Protein AF-A0A146L8X1-F1 (afdb_monomer)

Secondary structure (DSSP, 8-state):
--SSGGGSTTT-GGGTTS-EEEEE-----SB-------------------------TTTTEEEEESS-TTB---EETTTEEHHHHHHHHHHHHHTTTS-HHHHHHHHHHHHHHT-----SS-GGGSS-----EEEE---S----PPPS--

Solvent-accessible surface area (backbone atoms only — not comparable to full-atom values): 9195 Å² total; per-residue (Å²): 136,72,90,63,58,66,60,21,32,83,67,24,60,94,44,45,99,41,82,46,79,44,82,44,85,50,61,49,42,86,42,82,40,78,76,83,92,84,86,89,87,90,88,83,92,91,91,88,88,91,72,97,74,87,73,62,49,72,48,25,30,35,42,34,30,43,22,38,83,40,22,48,56,64,62,47,92,86,80,41,38,51,52,60,50,35,42,56,50,50,44,75,75,32,31,67,81,41,42,48,70,61,44,49,54,50,26,32,51,44,30,46,68,79,43,66,35,84,43,94,87,42,72,88,55,29,66,28,41,41,43,48,33,78,49,74,41,58,88,65,89,45,68,60,54,83,78,85,90,124

Radius of gyration: 18.07 Å; Cα contacts (8 Å, |Δi|>4): 222; chains: 1; bounding box: 46×33×50 Å

Foldseek 3Di:
DPDCVCVFCVNNVVCPPHADEEEAEDFQADDFALDDDDDDDDDDDDDDDDDPDDDGSPARYKYKYQADHHGGWDADPPQGTLLVNLLVVLCVVPQAPDFVVVSLVSSQVCQFPVDAFPDPPDPSRGGTGGGMDIDHRYPDTDHNHDDPDD

Mean predicted aligned error: 9.24 Å

Nearest PDB structures (foldseek):
  1m72-assembly2_C  TM=9.504E-01  e=1.971E-17  Spodoptera frugiperda
  1m72-assembly1_B  TM=9.523E-01  e=1.176E-16  Spodoptera frugiperda
  5jft-assembly1_B  TM=9.424E-01  e=1.868E-16  Danio rerio
  3r5k-assembly1_A  TM=9.569E-01  e=1.043E-15  Homo sapiens
  1i4o-assembly1_A  TM=9.598E-01  e=1.451E-15  Homo sapiens

Structure (mmCIF, N/CA/C/O backbone):
data_AF-A0A146L8X1-F1
#
_entry.id   AF-A0A146L8X1-F1
#
loop_
_atom_site.group_PDB
_atom_site.id
_atom_site.type_symbol
_atom_site.label_atom_id
_atom_site.label_alt_id
_atom_site.label_comp_id
_atom_site.label_asym_id
_atom_site.label_entity_id
_atom_site.label_seq_id
_atom_site.pdbx_PDB_ins_code
_atom_site.Cartn_x
_atom_site.Cartn_y
_atom_site.Cartn_z
_atom_site.occupancy
_atom_site.B_iso_or_equiv
_atom_site.auth_seq_id
_atom_site.auth_comp_id
_atom_site.auth_asym_id
_atom_site.auth_atom_id
_atom_site.pdbx_PDB_model_num
ATOM 1 N N . GLU A 1 1 ? -6.928 -20.129 3.061 1.00 50.59 1 GLU A N 1
ATOM 2 C CA . GLU A 1 1 ? -6.117 -18.932 3.379 1.00 50.59 1 GLU A CA 1
ATOM 3 C C . GLU A 1 1 ? -5.791 -18.921 4.873 1.00 50.59 1 GLU A C 1
ATOM 5 O O . GLU A 1 1 ? -6.714 -19.093 5.654 1.00 50.59 1 GLU A O 1
ATOM 10 N N . TYR A 1 2 ? -4.527 -18.761 5.295 1.00 70.81 2 TYR A N 1
ATOM 11 C CA . TYR A 1 2 ? -4.145 -18.998 6.707 1.00 70.81 2 TYR A CA 1
ATOM 12 C C . TYR A 1 2 ? -3.6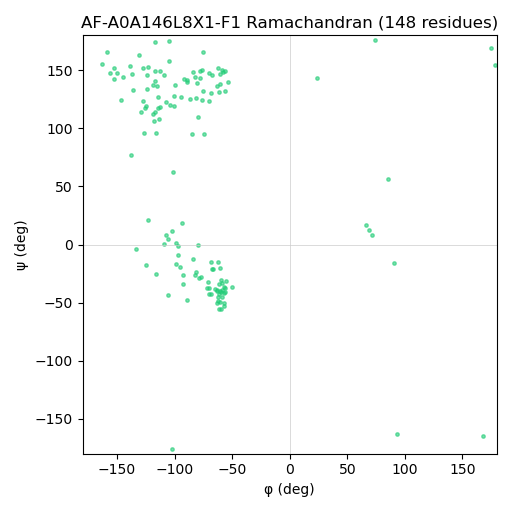38 -17.777 7.492 1.00 70.81 2 TYR A C 1
ATOM 14 O O . TYR A 1 2 ? -3.750 -17.766 8.713 1.00 70.81 2 TYR A O 1
ATOM 22 N N . LEU A 1 3 ? -3.087 -16.749 6.835 1.00 85.44 3 LEU A N 1
ATOM 23 C CA . LEU A 1 3 ? -2.284 -15.725 7.525 1.00 85.44 3 LEU A CA 1
ATOM 24 C C . LEU A 1 3 ? -3.095 -14.796 8.447 1.00 85.44 3 LEU A C 1
ATOM 26 O O . LEU A 1 3 ? -2.656 -14.483 9.549 1.00 85.44 3 LEU A O 1
ATOM 30 N N . TRP A 1 4 ? -4.263 -14.339 7.995 1.00 84.44 4 TRP A N 1
ATOM 31 C CA . TRP A 1 4 ? -5.069 -13.327 8.691 1.00 84.44 4 TRP A CA 1
ATOM 32 C C . TRP A 1 4 ? -6.216 -13.905 9.530 1.00 84.44 4 TRP A C 1
ATOM 34 O O . TRP A 1 4 ? -6.736 -13.213 10.402 1.00 84.44 4 TRP A O 1
ATOM 44 N N . HIS A 1 5 ? -6.598 -15.166 9.305 1.00 84.12 5 HIS A N 1
ATOM 45 C CA . HIS A 1 5 ? -7.731 -15.807 9.984 1.00 84.12 5 HIS A CA 1
ATOM 46 C C . HIS A 1 5 ? -7.615 -15.814 11.527 1.00 84.12 5 HIS A C 1
ATOM 48 O O . HIS A 1 5 ? -8.590 -15.433 12.172 1.00 84.12 5 HIS A O 1
ATOM 54 N N . PRO A 1 6 ? -6.443 -16.085 12.150 1.00 89.31 6 PRO A N 1
ATOM 55 C CA . PRO A 1 6 ? -6.291 -16.012 13.611 1.00 89.31 6 PRO A CA 1
ATOM 56 C C . PRO A 1 6 ? -6.511 -14.615 14.216 1.00 89.31 6 PRO A C 1
ATOM 58 O O . PRO A 1 6 ? -6.666 -14.490 15.427 1.00 89.31 6 PRO A O 1
ATOM 61 N N . PHE A 1 7 ? -6.514 -13.559 13.396 1.00 87.69 7 PHE A N 1
ATOM 62 C CA . PHE A 1 7 ? -6.697 -12.168 13.822 1.00 87.69 7 PHE A CA 1
ATOM 63 C C . PHE A 1 7 ? -8.139 -11.664 13.633 1.00 87.69 7 PHE A C 1
ATOM 65 O O . PHE A 1 7 ? -8.419 -10.492 13.912 1.00 87.69 7 PHE A O 1
ATOM 72 N N . ALA A 1 8 ? -9.051 -12.518 13.150 1.00 80.56 8 ALA A N 1
ATOM 73 C CA . ALA A 1 8 ? -10.478 -12.218 13.051 1.00 80.56 8 ALA A CA 1
ATOM 74 C C . ALA A 1 8 ? -11.062 -11.895 14.438 1.00 80.56 8 ALA A C 1
ATOM 76 O O . ALA A 1 8 ? -10.562 -12.362 15.459 1.00 80.56 8 ALA A O 1
ATOM 77 N N . SER A 1 9 ? -12.090 -11.051 14.502 1.00 78.19 9 SER A N 1
ATOM 78 C CA . SER A 1 9 ? -12.555 -10.462 15.772 1.00 78.19 9 SER A CA 1
ATOM 79 C C . SER A 1 9 ? -13.158 -11.472 16.765 1.00 78.19 9 SER A C 1
ATOM 81 O O . SER A 1 9 ? -13.182 -11.206 17.964 1.00 78.19 9 SER A O 1
ATOM 83 N N . ASP A 1 10 ? -13.607 -12.626 16.278 1.00 77.25 10 ASP A N 1
ATOM 84 C CA . ASP A 1 10 ? -14.064 -13.791 17.048 1.00 77.25 10 ASP A CA 1
ATOM 85 C C . ASP A 1 10 ? -12.917 -14.699 17.532 1.00 77.25 10 ASP A C 1
ATOM 87 O O . ASP A 1 10 ? -13.048 -15.343 18.570 1.00 77.25 10 ASP A O 1
ATOM 91 N N . HIS A 1 11 ? -11.778 -14.703 16.834 1.00 72.12 11 HIS A N 1
ATOM 92 C CA . HIS A 1 11 ? -10.569 -15.455 17.200 1.00 72.12 11 HIS A CA 1
ATOM 93 C C . HIS A 1 11 ? -9.589 -14.625 18.053 1.00 72.12 11 HIS A C 1
ATOM 95 O O . HIS A 1 11 ? -8.832 -15.171 18.853 1.00 72.12 11 HIS A O 1
ATOM 101 N N . CYS A 1 12 ? -9.616 -13.296 17.918 1.00 77.88 12 CYS A N 1
ATOM 102 C CA . CYS A 1 12 ? -8.752 -12.355 18.625 1.00 77.88 12 CYS A CA 1
ATOM 103 C C . CYS A 1 12 ? -9.551 -11.127 19.097 1.00 77.88 12 CYS A C 1
ATOM 105 O O . CYS A 1 12 ? -9.484 -10.033 18.526 1.00 77.88 12 CYS A O 1
ATOM 107 N N . THR A 1 13 ? -10.319 -11.311 20.173 1.00 76.56 13 THR A N 1
ATOM 108 C CA . THR A 1 13 ? -11.237 -10.299 20.730 1.00 76.56 13 THR A CA 1
ATOM 109 C C . THR A 1 13 ? -10.537 -9.007 21.164 1.00 76.56 13 THR A C 1
ATOM 111 O O . THR A 1 13 ? -11.100 -7.923 21.032 1.00 76.56 13 THR A O 1
ATOM 114 N N . THR A 1 14 ? -9.275 -9.075 21.602 1.00 80.81 14 THR A N 1
ATOM 115 C CA . THR A 1 14 ? -8.463 -7.896 21.965 1.00 80.81 14 THR A CA 1
ATOM 116 C C . THR A 1 14 ? -8.097 -7.012 20.766 1.00 80.81 14 THR A C 1
ATOM 118 O O . THR A 1 14 ? -7.707 -5.853 20.959 1.00 80.81 14 THR A O 1
ATOM 121 N N . LEU A 1 15 ? -8.249 -7.522 19.538 1.00 78.75 15 LEU A N 1
ATOM 122 C CA . LEU A 1 15 ? -8.114 -6.790 18.278 1.00 78.75 15 LEU A CA 1
ATOM 123 C C . LEU A 1 15 ? -9.463 -6.496 17.600 1.00 78.75 15 LEU A C 1
ATOM 125 O O . LEU A 1 15 ? -9.462 -5.973 16.486 1.00 78.75 15 LEU A O 1
ATOM 129 N N . ALA A 1 16 ? -10.606 -6.822 18.208 1.00 77.75 16 ALA A N 1
ATOM 130 C CA . ALA A 1 16 ? -11.911 -6.469 17.650 1.00 77.75 16 ALA A CA 1
ATOM 131 C C . ALA A 1 16 ? -12.084 -4.938 17.580 1.00 77.75 16 ALA A C 1
ATOM 133 O O . ALA A 1 16 ? -11.718 -4.223 18.516 1.00 77.75 16 ALA A O 1
ATOM 134 N N . GLY A 1 17 ? -12.611 -4.422 16.464 1.00 79.38 17 GLY A N 1
ATOM 135 C CA . GLY A 1 17 ? -12.791 -2.981 16.254 1.00 79.38 17 GLY A CA 1
ATOM 136 C C . GLY A 1 17 ? -11.497 -2.188 16.018 1.00 79.38 17 GLY A C 1
ATOM 137 O O . GLY A 1 17 ? -11.551 -0.953 16.031 1.00 79.38 17 GLY A O 1
ATOM 138 N N . LYS A 1 18 ? -10.348 -2.867 15.852 1.00 87.31 18 LYS A N 1
ATOM 139 C CA . LYS A 1 18 ? -9.025 -2.280 15.582 1.00 87.31 18 LYS A CA 1
ATOM 140 C C . LYS A 1 18 ? -8.527 -2.707 14.190 1.00 87.31 18 LYS A C 1
ATOM 142 O O . LYS A 1 18 ? -8.608 -3.898 13.890 1.00 87.31 18 LYS A O 1
ATOM 147 N N . PRO A 1 19 ? -7.950 -1.794 13.384 1.00 92.00 19 PRO A N 1
ATOM 148 C CA . PRO A 1 19 ? -7.378 -2.124 12.078 1.00 92.00 19 PRO A CA 1
ATOM 149 C C . PRO A 1 19 ? -6.297 -3.213 12.134 1.00 92.00 19 PRO A C 1
ATOM 151 O O . PRO A 1 19 ? -5.363 -3.128 12.934 1.00 92.00 19 PRO A O 1
ATOM 154 N N . LYS A 1 20 ? -6.395 -4.210 11.249 1.00 93.44 20 LYS A N 1
ATOM 155 C CA . LYS A 1 20 ? -5.450 -5.326 11.091 1.00 93.44 20 LYS A CA 1
ATOM 156 C C . LYS A 1 20 ? -4.850 -5.245 9.686 1.00 93.44 20 LYS A C 1
ATOM 158 O O . LYS A 1 20 ? -5.534 -5.501 8.695 1.00 93.44 20 LYS A O 1
ATOM 163 N N . ILE A 1 21 ? -3.588 -4.835 9.588 1.00 94.38 21 ILE A N 1
ATOM 164 C CA . ILE A 1 21 ? -2.976 -4.431 8.315 1.00 94.38 21 ILE A CA 1
ATOM 165 C C . ILE A 1 21 ? -1.867 -5.407 7.933 1.00 94.38 21 ILE A C 1
ATOM 167 O O . ILE A 1 21 ? -0.949 -5.639 8.717 1.00 94.38 21 ILE A O 1
ATOM 171 N N . PHE A 1 22 ? -1.936 -5.948 6.718 1.00 92.56 22 PHE A N 1
ATOM 172 C CA . PHE A 1 22 ? -0.985 -6.926 6.194 1.00 92.56 22 PHE A CA 1
ATOM 173 C C . PHE A 1 22 ? -0.399 -6.431 4.869 1.00 92.56 22 PHE A C 1
ATOM 175 O O . PHE A 1 22 ? -1.123 -6.269 3.888 1.00 92.56 22 PHE A O 1
ATOM 182 N N . PHE A 1 23 ? 0.922 -6.244 4.818 1.00 92.62 23 PHE A N 1
ATOM 183 C CA . PHE A 1 23 ? 1.656 -5.980 3.577 1.00 92.62 23 PHE A CA 1
ATOM 184 C C . PHE A 1 23 ? 2.325 -7.271 3.111 1.00 92.62 23 PHE A C 1
ATOM 186 O O . PHE A 1 23 ? 3.153 -7.838 3.822 1.00 92.62 23 PHE A O 1
ATOM 193 N N . ILE A 1 24 ? 1.965 -7.746 1.921 1.00 86.38 24 ILE A N 1
ATOM 194 C CA . ILE A 1 24 ? 2.406 -9.037 1.390 1.00 86.38 24 ILE A CA 1
ATOM 195 C C . ILE A 1 24 ? 3.245 -8.789 0.137 1.00 86.38 24 ILE A C 1
ATOM 197 O O . ILE A 1 24 ? 2.730 -8.631 -0.972 1.00 86.38 24 ILE A O 1
ATOM 201 N N . GLN A 1 25 ? 4.563 -8.753 0.329 1.00 83.62 25 GLN A N 1
ATOM 202 C CA . GLN A 1 25 ? 5.550 -8.672 -0.744 1.00 83.62 25 GLN A CA 1
ATOM 203 C C . GLN A 1 25 ? 5.860 -10.081 -1.267 1.00 83.62 25 GLN A C 1
ATOM 205 O O . GLN A 1 25 ? 6.714 -10.779 -0.729 1.00 83.62 25 GLN A O 1
ATOM 210 N N . ALA A 1 26 ? 5.172 -10.490 -2.331 1.00 74.38 26 ALA A N 1
ATOM 211 C CA . ALA A 1 26 ? 5.391 -11.763 -3.014 1.00 74.38 26 ALA A CA 1
ATOM 212 C C . ALA A 1 26 ? 5.045 -11.632 -4.505 1.00 74.38 26 ALA A C 1
ATOM 214 O O . ALA A 1 26 ? 4.132 -10.888 -4.867 1.00 74.38 26 ALA A O 1
ATOM 215 N N . CYS A 1 27 ? 5.745 -12.369 -5.372 1.00 70.50 27 CYS A N 1
ATOM 216 C CA . CYS A 1 27 ? 5.261 -12.603 -6.733 1.00 70.50 27 CYS A CA 1
ATOM 217 C C . CYS A 1 27 ? 4.021 -13.498 -6.647 1.00 70.50 27 CYS A C 1
ATOM 219 O O . CYS A 1 27 ? 4.062 -14.532 -5.981 1.00 70.50 27 CYS A O 1
ATOM 221 N N . ARG A 1 28 ? 2.927 -13.114 -7.310 1.00 58.69 28 ARG A N 1
ATOM 222 C CA . ARG A 1 28 ? 1.676 -13.894 -7.312 1.00 58.69 28 ARG A CA 1
ATOM 223 C C . ARG A 1 28 ? 1.475 -14.702 -8.597 1.00 58.69 28 ARG A C 1
ATOM 225 O O . ARG A 1 28 ? 0.389 -15.223 -8.827 1.00 58.69 28 ARG A O 1
ATOM 232 N N . GLY A 1 29 ? 2.512 -14.804 -9.423 1.00 60.31 29 GLY A N 1
ATOM 233 C CA . GLY A 1 29 ? 2.595 -15.666 -10.597 1.00 60.31 29 GLY A CA 1
ATOM 234 C C . GLY A 1 29 ? 3.797 -15.308 -11.472 1.00 60.31 29 GLY A C 1
ATOM 235 O O . GLY A 1 29 ? 4.711 -14.609 -11.032 1.00 60.31 29 GLY A O 1
ATOM 236 N N . THR A 1 30 ? 3.796 -15.810 -12.706 1.00 61.59 30 THR A N 1
ATOM 237 C CA . THR A 1 30 ? 4.886 -15.666 -13.687 1.00 61.59 30 THR A CA 1
ATOM 238 C C . THR A 1 30 ? 4.547 -14.747 -14.863 1.00 61.59 30 THR A C 1
ATOM 240 O O . THR A 1 30 ? 5.379 -14.575 -15.751 1.00 61.59 30 THR A O 1
ATOM 243 N N . LYS A 1 31 ? 3.342 -14.161 -14.903 1.00 56.78 31 LYS A N 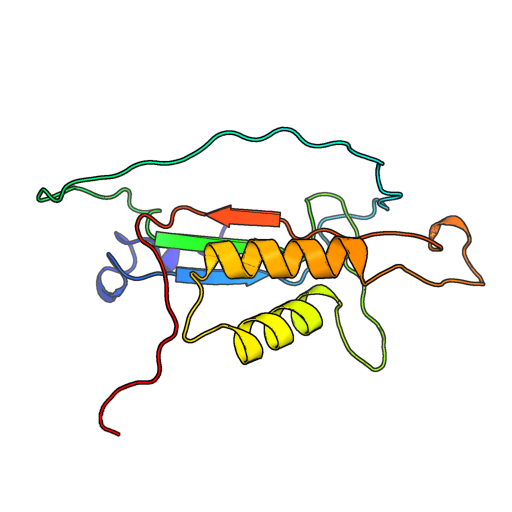1
ATOM 244 C CA . LYS A 1 31 ? 2.922 -13.266 -15.989 1.00 56.78 31 LYS A CA 1
ATOM 245 C C . LYS A 1 31 ? 3.578 -11.894 -15.844 1.00 56.78 31 LYS A C 1
ATOM 247 O O . LYS A 1 31 ? 3.856 -11.426 -14.737 1.00 56.78 31 LYS A O 1
ATOM 252 N N . LEU A 1 32 ? 3.792 -11.253 -16.985 1.00 63.66 32 LEU A N 1
ATOM 253 C CA . LEU A 1 32 ? 4.370 -9.921 -17.106 1.00 63.66 32 LEU A CA 1
ATOM 254 C C . LEU A 1 32 ? 3.263 -8.947 -17.548 1.00 63.66 32 LEU A C 1
ATOM 256 O O . LEU A 1 32 ? 2.326 -9.357 -18.236 1.00 63.66 32 LEU A O 1
ATOM 260 N N . ASP A 1 33 ? 3.324 -7.698 -17.084 1.00 57.41 33 ASP A N 1
ATOM 261 C CA . ASP A 1 33 ? 2.309 -6.669 -17.339 1.00 57.41 33 ASP A CA 1
ATOM 262 C C . ASP A 1 33 ? 2.903 -5.549 -18.204 1.00 57.41 33 ASP A C 1
ATOM 264 O O . ASP A 1 33 ? 3.708 -4.745 -17.729 1.00 57.41 33 ASP A O 1
ATOM 268 N N . GLY A 1 34 ? 2.487 -5.496 -19.472 1.00 54.94 34 GLY A N 1
ATOM 269 C CA . GLY A 1 34 ? 2.877 -4.448 -20.422 1.00 54.94 34 GLY A CA 1
ATOM 270 C C . GLY A 1 34 ? 2.105 -3.129 -20.265 1.00 54.94 34 GLY A C 1
ATOM 271 O O . GLY A 1 34 ? 2.353 -2.187 -21.014 1.00 54.94 34 GLY A O 1
ATOM 272 N N . GLY A 1 35 ? 1.165 -3.042 -19.318 1.00 37.47 35 GLY A N 1
ATOM 273 C CA . GLY A 1 35 ? 0.348 -1.857 -19.072 1.00 37.47 35 GLY A CA 1
ATOM 274 C C . GLY A 1 35 ? -0.750 -1.607 -20.115 1.00 37.47 35 GLY A C 1
ATOM 275 O O . GLY A 1 35 ? -0.912 -2.314 -21.109 1.00 37.47 35 GLY A O 1
ATOM 276 N N . THR A 1 36 ? -1.575 -0.583 -19.877 1.00 31.91 36 THR A N 1
ATOM 277 C CA . THR A 1 36 ? -2.650 -0.150 -20.791 1.00 31.91 36 THR A CA 1
ATOM 278 C C . THR A 1 36 ? -2.940 1.343 -20.606 1.00 31.91 36 THR A C 1
ATOM 280 O O . THR A 1 36 ? -2.907 1.867 -19.493 1.00 31.91 36 THR A O 1
ATOM 283 N N . ARG A 1 37 ? -3.231 2.050 -21.705 1.00 27.89 37 ARG A N 1
ATOM 284 C CA . ARG A 1 37 ? -3.491 3.501 -21.733 1.00 27.89 37 ARG A CA 1
ATOM 285 C C . ARG A 1 37 ? -4.971 3.803 -21.457 1.00 27.89 37 ARG A C 1
ATOM 287 O O . ARG A 1 37 ? -5.830 3.304 -22.175 1.00 27.89 37 ARG A O 1
ATOM 294 N N . LEU A 1 38 ? -5.267 4.647 -20.461 1.00 30.78 38 LEU A N 1
ATOM 295 C CA . LEU A 1 38 ? -6.635 4.948 -19.999 1.00 30.78 38 LEU A CA 1
ATOM 296 C C . LEU A 1 38 ? -6.950 6.455 -19.943 1.00 30.78 38 LEU A C 1
ATOM 298 O O . LEU A 1 38 ? -6.071 7.277 -19.685 1.00 30.78 38 LEU A O 1
ATOM 302 N N . VAL A 1 39 ? -8.233 6.792 -20.120 1.00 26.17 39 VAL A N 1
ATOM 303 C CA . VAL A 1 39 ? -8.834 8.137 -19.976 1.00 26.17 39 VAL A CA 1
ATOM 304 C C . VAL A 1 39 ? -9.871 8.090 -18.837 1.00 26.17 39 VAL A C 1
ATOM 306 O O . VAL A 1 39 ? -10.438 7.030 -18.579 1.00 26.17 39 VAL A O 1
ATOM 309 N N . ARG A 1 40 ? -10.089 9.194 -18.103 1.00 26.83 40 ARG A N 1
ATOM 310 C CA . ARG A 1 40 ? -10.875 9.223 -16.845 1.00 26.83 40 ARG A CA 1
ATOM 311 C C . ARG A 1 40 ? -12.194 10.000 -16.947 1.00 26.83 40 ARG A C 1
ATOM 313 O O . ARG A 1 40 ? -12.237 11.037 -17.595 1.00 26.83 40 ARG A O 1
ATOM 320 N N . HIS A 1 41 ? -13.191 9.569 -16.168 1.00 27.78 41 HIS A N 1
ATOM 321 C CA . HIS A 1 41 ? -14.362 10.353 -15.737 1.00 27.78 41 HIS A CA 1
ATOM 322 C C . HIS A 1 41 ? -14.570 10.212 -14.207 1.00 27.78 41 HIS A C 1
ATOM 324 O O . HIS A 1 41 ? -13.980 9.325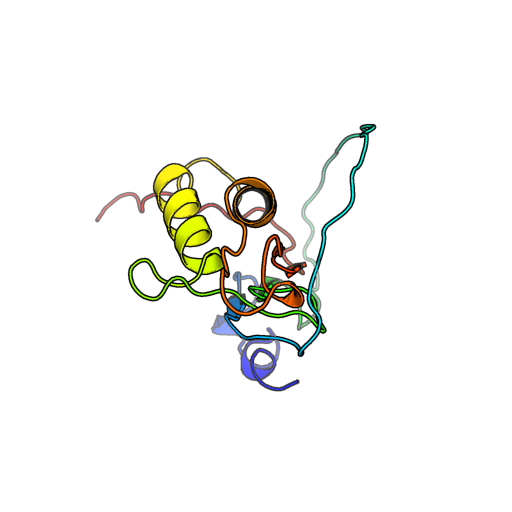 -13.590 1.00 27.78 41 HIS A O 1
ATOM 330 N N . HIS A 1 42 ? -15.353 11.111 -13.594 1.00 29.47 42 HIS A N 1
ATOM 331 C CA . HIS A 1 42 ? -15.497 11.302 -12.135 1.00 29.47 42 HIS A CA 1
ATOM 332 C C . HIS A 1 42 ? -16.955 11.168 -11.637 1.00 29.47 42 HIS A C 1
ATOM 334 O O . HIS A 1 42 ? -17.873 11.525 -12.370 1.00 29.47 42 HIS A O 1
ATOM 340 N N . ALA A 1 43 ? -17.138 10.764 -10.368 1.00 26.86 43 ALA A N 1
ATOM 341 C CA . ALA A 1 43 ? -18.335 10.970 -9.522 1.00 26.86 43 ALA A CA 1
ATOM 342 C C . ALA A 1 43 ? -17.964 10.844 -8.013 1.00 26.86 43 ALA A C 1
ATOM 344 O O . ALA A 1 43 ? -16.858 10.385 -7.716 1.00 26.86 43 ALA A O 1
ATOM 345 N N . SER A 1 44 ? -18.830 11.273 -7.074 1.00 31.69 44 SER A N 1
ATOM 346 C CA . SER A 1 44 ? -18.471 11.617 -5.670 1.00 31.69 44 SER A CA 1
ATOM 347 C C . SER A 1 44 ? -19.415 11.119 -4.540 1.00 31.69 44 SER A C 1
ATOM 349 O O . SER A 1 44 ? -20.623 11.088 -4.733 1.00 31.69 44 SER A O 1
ATOM 351 N N . GLU A 1 45 ? -18.804 10.809 -3.380 1.00 35.47 45 GLU A N 1
ATOM 352 C CA . GLU A 1 45 ? -19.159 10.932 -1.924 1.00 35.47 45 GLU A CA 1
ATOM 353 C C . GLU A 1 45 ? -20.614 11.010 -1.373 1.00 35.47 45 GLU A C 1
ATOM 355 O O . GLU A 1 45 ? -21.434 11.747 -1.913 1.00 35.47 45 GLU A O 1
ATOM 360 N N . THR A 1 46 ? -20.885 10.384 -0.194 1.00 36.47 46 THR A N 1
ATOM 361 C CA . THR A 1 46 ? -21.257 11.035 1.120 1.00 36.47 46 THR A CA 1
ATOM 362 C C . THR A 1 46 ? -21.646 10.066 2.290 1.00 36.47 46 THR A C 1
ATOM 364 O O . THR A 1 46 ? -21.797 8.863 2.084 1.00 36.47 46 THR A O 1
ATOM 367 N N . ASP A 1 47 ? -21.754 10.619 3.518 1.00 37.69 47 ASP A N 1
ATOM 368 C CA . ASP A 1 47 ? -21.810 10.043 4.901 1.00 37.69 47 ASP A CA 1
ATOM 369 C C . ASP A 1 47 ? -23.224 9.978 5.574 1.00 37.69 47 ASP A C 1
ATOM 371 O O . ASP A 1 47 ? -24.179 10.479 4.989 1.00 37.69 47 ASP A O 1
ATOM 375 N N . SER A 1 48 ? -23.490 9.564 6.843 1.00 47.25 48 SER A N 1
ATOM 376 C CA . SER A 1 48 ? -22.995 8.534 7.821 1.00 47.25 48 SER A CA 1
ATOM 377 C C . SER A 1 48 ? -23.759 8.657 9.180 1.00 47.25 48 SER A C 1
ATOM 379 O O . SER A 1 48 ? -24.212 9.749 9.514 1.00 47.25 48 SER A O 1
ATOM 381 N N . SER A 1 49 ? -23.888 7.601 10.022 1.00 35.09 49 SER A N 1
ATOM 382 C CA . SER A 1 49 ? -24.332 7.717 11.450 1.00 35.09 49 SER A CA 1
ATOM 383 C C . SER A 1 49 ? -24.016 6.487 12.341 1.00 35.09 49 SER A C 1
ATOM 385 O O . SER A 1 49 ? -23.855 5.374 11.841 1.00 35.09 49 SER A O 1
ATOM 387 N N . SER A 1 50 ? -23.905 6.667 13.671 1.00 38.38 50 SER A N 1
ATOM 388 C CA . SER A 1 50 ? -23.469 5.621 14.622 1.00 38.38 50 SER A CA 1
ATOM 389 C C . SER A 1 50 ? -24.598 5.002 15.457 1.00 38.38 50 SER A C 1
ATOM 391 O O . SER A 1 50 ? -25.207 5.673 16.288 1.00 38.38 50 SER A O 1
ATOM 393 N N . ASN A 1 51 ? -24.782 3.690 15.318 1.00 38.62 51 ASN A N 1
ATOM 394 C CA . ASN A 1 51 ? -25.624 2.845 16.174 1.00 38.62 51 ASN A CA 1
ATOM 395 C C . ASN A 1 51 ? -24.738 1.798 16.894 1.00 38.62 51 ASN A C 1
ATOM 397 O O . ASN A 1 51 ? -23.555 1.685 16.566 1.00 38.62 51 ASN A O 1
ATOM 401 N N . SER A 1 52 ? -25.252 0.986 17.824 1.00 41.62 52 SER A N 1
ATOM 402 C CA . SER A 1 52 ? -24.503 -0.202 18.282 1.00 41.62 52 SER A CA 1
ATOM 403 C C . SER A 1 52 ? -24.559 -1.295 17.204 1.00 41.62 52 SER A C 1
ATOM 405 O O . SER A 1 52 ? -25.523 -2.049 17.096 1.00 41.62 52 SER A O 1
ATOM 407 N N . TYR A 1 53 ? -23.534 -1.359 16.348 1.00 45.81 53 TYR A N 1
ATOM 408 C CA . TYR A 1 53 ? -23.514 -2.256 15.189 1.00 45.81 53 TYR A CA 1
ATOM 409 C C . TYR A 1 53 ? -22.704 -3.537 15.423 1.00 45.81 53 TYR A C 1
ATOM 411 O O . TYR A 1 53 ? -21.585 -3.525 15.937 1.00 45.81 53 TYR A O 1
ATOM 419 N N . LYS A 1 54 ? -23.261 -4.664 14.970 1.00 48.28 54 LYS A N 1
ATOM 420 C CA . LYS A 1 54 ? -22.562 -5.949 14.879 1.00 48.28 54 LYS A CA 1
ATOM 421 C C . LYS A 1 54 ? -21.697 -5.955 13.616 1.00 48.28 54 LYS A C 1
ATOM 423 O O . LYS A 1 54 ? -22.231 -6.014 12.513 1.00 48.28 54 LYS A O 1
ATOM 428 N N . ILE A 1 55 ? -20.375 -5.904 13.774 1.00 54.78 55 ILE A N 1
ATOM 429 C CA . ILE A 1 55 ? -19.436 -6.058 12.651 1.00 54.78 55 ILE A CA 1
ATOM 430 C C . ILE A 1 55 ? -19.280 -7.537 12.251 1.00 54.78 55 ILE A C 1
ATOM 432 O O . ILE A 1 55 ? -19.356 -8.410 13.120 1.00 54.78 55 ILE A O 1
ATOM 436 N N . PRO A 1 56 ? -19.024 -7.846 10.966 1.00 65.06 56 PRO A N 1
ATOM 437 C CA . PRO A 1 56 ? -18.523 -9.157 10.557 1.00 65.06 56 PRO A CA 1
ATOM 438 C C . PRO A 1 56 ? -17.192 -9.500 11.245 1.00 65.06 56 PRO A C 1
ATOM 440 O O . PRO A 1 56 ? -16.362 -8.618 11.460 1.00 65.06 56 PRO A O 1
ATOM 443 N N . SER A 1 57 ? -16.924 -10.784 11.509 1.00 69.38 57 SER A N 1
ATOM 444 C CA . SER A 1 57 ? -15.649 -11.241 12.100 1.00 69.38 57 SER A CA 1
ATOM 445 C C . SER A 1 57 ? -14.410 -10.809 11.301 1.00 69.38 57 SER A C 1
ATOM 447 O O . SER A 1 57 ? -13.353 -10.558 11.879 1.00 69.38 57 SER A O 1
ATOM 449 N N . MET A 1 58 ? -14.571 -10.689 9.978 1.00 77.56 58 MET A N 1
ATOM 450 C CA . MET A 1 58 ? -13.557 -10.271 9.002 1.00 77.56 58 MET A CA 1
ATOM 451 C C . MET A 1 58 ? -13.570 -8.758 8.691 1.00 77.56 58 MET A C 1
ATOM 453 O O . MET A 1 58 ? -13.038 -8.335 7.663 1.00 77.56 58 MET A O 1
ATOM 457 N N . ALA A 1 59 ? -14.179 -7.931 9.544 1.00 77.44 59 ALA A N 1
ATOM 458 C CA . ALA A 1 59 ? -14.074 -6.473 9.462 1.00 77.44 59 ALA A CA 1
ATOM 459 C C . ALA A 1 59 ? -12.712 -5.955 9.962 1.00 77.44 59 ALA A C 1
ATOM 461 O O . ALA A 1 59 ? -11.963 -6.669 10.634 1.00 77.44 59 ALA A O 1
ATOM 462 N N . ASP A 1 60 ? -12.423 -4.691 9.650 1.00 87.44 60 ASP A N 1
ATOM 463 C CA . ASP A 1 60 ? -11.207 -3.966 10.037 1.00 87.44 60 ASP A CA 1
ATOM 464 C C . ASP A 1 60 ? -9.901 -4.504 9.413 1.00 87.44 60 ASP A C 1
ATOM 466 O O . ASP A 1 60 ? -8.817 -4.156 9.880 1.00 87.44 60 ASP A O 1
ATOM 470 N N . PHE A 1 61 ? -9.946 -5.309 8.345 1.00 89.81 61 PHE A N 1
ATOM 471 C CA . PHE A 1 61 ? -8.733 -5.750 7.646 1.00 89.81 61 PHE A CA 1
ATOM 472 C C . PHE A 1 61 ? -8.355 -4.823 6.487 1.00 89.81 61 PHE A C 1
ATOM 474 O O . PHE A 1 61 ? -9.200 -4.375 5.715 1.00 89.81 61 PHE A O 1
ATOM 481 N N . LEU A 1 62 ? -7.051 -4.615 6.310 1.00 93.81 62 LEU A N 1
ATOM 482 C CA . LEU A 1 62 ? -6.466 -4.077 5.085 1.00 93.81 62 LEU A CA 1
ATOM 483 C C . LEU A 1 62 ? -5.317 -4.987 4.648 1.00 93.81 62 LEU A C 1
ATOM 485 O O . LEU A 1 62 ? -4.301 -5.088 5.333 1.00 93.81 62 LEU A O 1
ATOM 489 N N . ILE A 1 63 ? -5.473 -5.647 3.506 1.00 91.88 63 ILE A N 1
ATOM 490 C CA . ILE A 1 63 ? -4.482 -6.566 2.946 1.00 91.88 63 ILE A CA 1
ATOM 491 C C . ILE A 1 63 ? -3.981 -5.959 1.638 1.00 91.88 63 ILE A C 1
ATOM 493 O O . ILE A 1 63 ? -4.748 -5.763 0.696 1.00 91.88 63 ILE A O 1
ATOM 497 N N . VAL A 1 64 ? -2.687 -5.653 1.575 1.00 90.81 64 VAL A N 1
ATOM 498 C CA . VAL A 1 64 ? -2.053 -5.053 0.397 1.00 90.81 64 VAL A CA 1
ATOM 499 C C . VAL A 1 64 ? -0.988 -6.000 -0.129 1.00 90.81 64 VAL A C 1
ATOM 501 O O . VAL A 1 64 ? 0.042 -6.220 0.508 1.00 90.81 64 VAL A O 1
ATOM 504 N N . HIS A 1 65 ? -1.228 -6.555 -1.311 1.00 87.88 65 HIS A N 1
ATOM 505 C CA . HIS A 1 65 ? -0.239 -7.341 -2.034 1.00 87.88 65 HIS A CA 1
ATOM 506 C C . HIS A 1 65 ? 0.598 -6.424 -2.922 1.00 87.88 65 HIS A C 1
ATOM 508 O O . HIS A 1 65 ? 0.054 -5.548 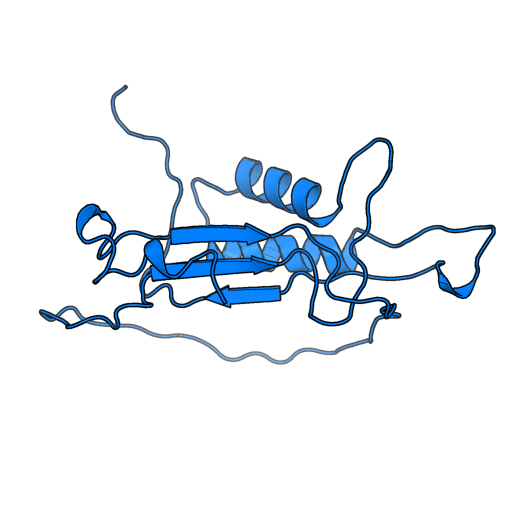-3.593 1.00 87.88 65 HIS A O 1
ATOM 514 N N . SER A 1 66 ? 1.908 -6.664 -3.000 1.00 77.94 66 SER A N 1
ATOM 515 C CA . SER A 1 66 ? 2.806 -5.890 -3.871 1.00 77.94 66 SER A CA 1
ATOM 516 C C . SER A 1 66 ? 2.444 -5.978 -5.358 1.00 77.94 66 SER A C 1
ATOM 518 O O . SER A 1 66 ? 2.860 -5.116 -6.132 1.00 77.94 66 SER A O 1
ATOM 520 N N . THR A 1 67 ? 1.687 -7.006 -5.751 1.00 72.19 67 THR A N 1
ATOM 521 C C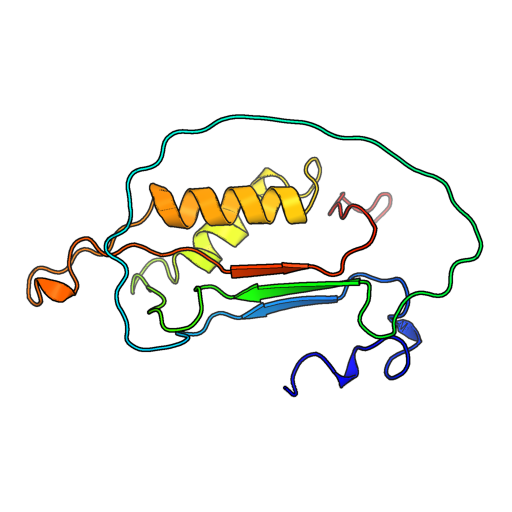A . THR A 1 67 ? 1.244 -7.302 -7.118 1.00 72.19 67 THR A CA 1
ATOM 522 C C . THR A 1 67 ? -0.209 -7.771 -7.161 1.00 72.19 67 THR A C 1
ATOM 524 O O . THR A 1 67 ? -0.713 -8.387 -6.215 1.00 72.19 67 THR A O 1
ATOM 527 N N . THR A 1 68 ? -0.860 -7.540 -8.300 1.00 72.19 68 THR A N 1
ATOM 528 C CA . THR A 1 68 ? -2.058 -8.277 -8.724 1.00 72.19 68 THR A CA 1
ATOM 529 C C . THR A 1 68 ? -1.750 -9.766 -8.916 1.00 72.19 68 THR A C 1
ATOM 531 O O . THR A 1 68 ? -0.622 -10.165 -9.210 1.00 72.19 68 THR A O 1
ATOM 534 N N . GLU A 1 69 ? -2.761 -10.612 -8.730 1.00 69.56 69 GLU A N 1
ATOM 535 C CA . GLU A 1 69 ? -2.629 -12.059 -8.881 1.00 69.56 69 GLU A CA 1
ATOM 536 C C . GLU A 1 69 ? -2.195 -12.472 -10.295 1.00 69.56 69 GLU A C 1
ATOM 538 O O . GLU A 1 69 ? -2.665 -11.920 -11.286 1.00 69.56 69 GLU A O 1
ATOM 543 N N . GLY A 1 70 ? -1.283 -13.442 -10.385 1.00 54.94 70 GLY A N 1
ATOM 544 C CA . GLY A 1 70 ? -0.680 -13.891 -11.637 1.00 54.94 70 GLY A CA 1
ATOM 545 C C . GLY A 1 70 ? 0.606 -13.162 -12.039 1.00 54.94 70 GLY A C 1
ATOM 546 O O . GLY A 1 70 ? 1.337 -13.708 -12.865 1.00 54.94 70 GLY A O 1
ATOM 547 N N . PHE A 1 71 ? 0.921 -11.998 -11.456 1.00 65.50 71 PHE A N 1
ATOM 548 C CA . PHE A 1 71 ? 1.991 -11.116 -11.942 1.00 65.50 71 PHE A CA 1
ATOM 549 C C . PHE A 1 71 ? 3.279 -11.123 -11.102 1.00 65.50 71 PHE A C 1
ATOM 551 O O . PHE A 1 71 ? 3.295 -11.471 -9.914 1.00 65.50 71 PHE A O 1
ATOM 558 N N . TYR A 1 72 ? 4.373 -10.717 -11.752 1.00 66.69 72 TYR A N 1
ATOM 559 C CA . TYR A 1 72 ? 5.705 -10.615 -11.158 1.00 66.69 72 TYR A CA 1
ATOM 560 C C . TYR A 1 72 ? 5.873 -9.360 -10.288 1.00 66.69 72 TYR A C 1
ATOM 562 O O . TYR A 1 72 ? 5.368 -8.289 -10.621 1.00 66.69 72 TYR A O 1
ATOM 570 N N . SER A 1 73 ? 6.607 -9.476 -9.175 1.00 66.06 73 SER A N 1
ATOM 571 C CA . SER A 1 73 ? 6.942 -8.338 -8.309 1.00 66.06 73 SER A CA 1
ATOM 572 C C . SER A 1 73 ? 8.412 -7.981 -8.460 1.00 66.06 73 SER A C 1
ATOM 574 O O . SER A 1 73 ? 9.289 -8.815 -8.234 1.00 66.06 73 SER A O 1
ATOM 576 N N . TRP A 1 74 ? 8.685 -6.737 -8.838 1.00 73.50 74 TRP A N 1
ATOM 577 C CA . TRP A 1 74 ? 10.019 -6.300 -9.209 1.00 73.50 74 TRP A CA 1
ATOM 578 C C . TRP A 1 74 ? 10.821 -5.795 -8.009 1.00 73.50 74 TRP A C 1
ATOM 580 O O . TRP A 1 74 ? 10.324 -5.116 -7.101 1.00 73.50 74 TRP A O 1
ATOM 590 N N . ARG A 1 75 ? 12.108 -6.142 -8.031 1.00 76.56 75 ARG A N 1
ATOM 591 C CA . ARG A 1 75 ? 13.118 -5.727 -7.063 1.00 76.56 75 ARG A CA 1
ATOM 592 C C . ARG A 1 75 ? 14.300 -5.139 -7.815 1.00 76.56 75 ARG A C 1
ATOM 594 O O . ARG A 1 75 ? 14.913 -5.834 -8.617 1.00 76.56 75 ARG A O 1
ATOM 601 N N . ASN A 1 76 ? 14.652 -3.899 -7.499 1.00 74.81 76 ASN A N 1
ATOM 602 C CA . ASN A 1 76 ? 15.983 -3.395 -7.799 1.00 74.81 76 ASN A CA 1
ATOM 603 C C . ASN A 1 76 ? 16.966 -4.021 -6.774 1.00 74.81 76 ASN A C 1
ATOM 605 O O . ASN A 1 76 ? 16.644 -4.035 -5.578 1.00 74.81 76 ASN A O 1
ATOM 609 N N . PRO A 1 77 ? 18.118 -4.581 -7.198 1.00 75.31 77 PRO A N 1
ATOM 610 C CA . PRO A 1 77 ? 19.077 -5.208 -6.284 1.00 75.31 77 PRO A CA 1
ATOM 611 C C . PRO A 1 77 ? 19.584 -4.274 -5.177 1.00 75.31 77 PRO A C 1
ATOM 613 O O . PRO A 1 77 ? 19.733 -4.718 -4.039 1.00 75.31 77 PRO A O 1
ATOM 616 N N . GLU A 1 78 ? 19.782 -2.996 -5.504 1.00 76.19 78 GLU A N 1
ATOM 617 C CA . GLU A 1 78 ? 20.377 -1.963 -4.653 1.00 76.19 78 GLU A CA 1
ATOM 618 C C . GLU A 1 78 ? 19.323 -1.246 -3.797 1.00 76.19 78 GLU A C 1
ATOM 620 O O . GLU A 1 78 ? 19.490 -1.112 -2.587 1.00 76.19 78 GLU A O 1
ATOM 625 N N . THR A 1 79 ? 18.208 -0.814 -4.402 1.00 78.44 79 THR A N 1
ATOM 626 C CA . THR A 1 79 ? 17.196 0.026 -3.727 1.00 78.44 79 THR A CA 1
ATOM 627 C C . THR A 1 79 ? 16.002 -0.749 -3.155 1.00 78.44 79 THR A C 1
ATOM 629 O O . THR A 1 79 ? 15.204 -0.195 -2.400 1.00 78.44 79 THR A O 1
ATOM 632 N N . GLY A 1 80 ? 15.868 -2.047 -3.455 1.00 85.50 80 GLY A N 1
ATOM 633 C CA . GLY A 1 80 ? 14.797 -2.910 -2.939 1.00 85.50 80 GLY A CA 1
ATOM 634 C C . GLY A 1 80 ? 13.566 -3.000 -3.851 1.00 85.50 80 GLY A C 1
ATOM 635 O O . GLY A 1 80 ? 13.623 -2.696 -5.042 1.00 85.50 80 GLY A O 1
ATOM 636 N N . THR A 1 81 ? 12.427 -3.465 -3.325 1.00 89.06 81 THR A N 1
ATOM 637 C CA . THR A 1 81 ? 11.202 -3.646 -4.132 1.00 89.06 81 THR A CA 1
ATOM 638 C C . THR A 1 81 ? 10.444 -2.340 -4.326 1.00 89.06 81 THR A C 1
ATOM 640 O O . THR A 1 81 ? 10.284 -1.562 -3.385 1.00 89.06 81 THR A O 1
ATOM 643 N N . TRP A 1 82 ? 9.932 -2.112 -5.539 1.00 91.50 82 TRP A N 1
ATOM 644 C CA . TRP A 1 82 ? 9.251 -0.861 -5.905 1.00 91.50 82 TRP A CA 1
ATOM 645 C C . TRP A 1 82 ? 8.075 -0.545 -4.973 1.00 91.50 82 TRP A C 1
ATOM 647 O O . TRP A 1 82 ? 7.901 0.589 -4.530 1.00 91.50 82 TRP A O 1
ATOM 657 N N . PHE A 1 83 ? 7.307 -1.578 -4.607 1.00 92.94 83 PHE A N 1
ATOM 658 C CA . PHE A 1 83 ? 6.188 -1.465 -3.675 1.00 92.94 83 PHE A CA 1
ATOM 659 C C . PHE A 1 83 ? 6.615 -0.975 -2.287 1.00 92.94 83 PHE A C 1
ATOM 661 O O . PHE A 1 83 ? 6.014 -0.035 -1.774 1.00 92.94 83 PHE A O 1
ATOM 668 N N . ILE A 1 84 ? 7.652 -1.569 -1.687 1.00 93.00 84 ILE A N 1
ATOM 669 C CA . ILE A 1 84 ? 8.089 -1.199 -0.333 1.00 93.00 84 ILE A CA 1
ATOM 670 C C . ILE A 1 84 ? 8.762 0.179 -0.333 1.00 93.00 84 ILE A C 1
ATOM 672 O O . ILE A 1 84 ? 8.509 0.968 0.574 1.00 93.00 84 ILE A O 1
ATOM 676 N N . GLN A 1 85 ? 9.534 0.517 -1.373 1.00 92.75 85 GLN A N 1
ATOM 677 C CA . GLN A 1 85 ? 10.088 1.866 -1.549 1.00 92.75 85 GLN A CA 1
ATOM 678 C C . GLN A 1 85 ? 8.976 2.928 -1.587 1.00 92.75 85 GLN A C 1
ATOM 680 O O . GLN A 1 85 ? 8.984 3.869 -0.789 1.00 92.75 85 GLN A O 1
ATOM 685 N N . ALA A 1 86 ? 7.980 2.747 -2.462 1.00 95.88 86 ALA A N 1
ATOM 686 C CA . ALA A 1 86 ? 6.854 3.669 -2.592 1.00 95.88 86 ALA A CA 1
ATOM 687 C C . ALA A 1 86 ? 5.999 3.737 -1.313 1.00 95.88 86 ALA A C 1
ATOM 689 O O . ALA A 1 86 ? 5.585 4.827 -0.917 1.00 95.88 86 ALA A O 1
ATOM 690 N N . LEU A 1 87 ? 5.770 2.601 -0.643 1.00 96.75 87 LEU A N 1
ATOM 691 C CA . LEU A 1 87 ? 5.058 2.522 0.635 1.00 96.75 87 LEU A CA 1
ATOM 692 C C . LEU A 1 87 ? 5.761 3.349 1.717 1.00 96.75 87 LEU A C 1
ATOM 694 O O . LEU A 1 87 ? 5.152 4.254 2.287 1.00 96.75 87 LEU A O 1
ATOM 698 N N . CYS A 1 88 ? 7.046 3.088 1.962 1.00 96.25 88 CYS A N 1
ATOM 699 C CA . CYS A 1 88 ? 7.831 3.803 2.967 1.00 96.25 88 CYS A CA 1
ATOM 700 C C . CYS A 1 88 ? 7.894 5.311 2.683 1.00 96.25 88 CYS A C 1
ATOM 702 O O . CYS A 1 88 ? 7.748 6.107 3.613 1.00 96.25 88 CYS A O 1
ATOM 704 N N . GLN A 1 89 ? 8.049 5.713 1.415 1.00 96.69 89 GLN A N 1
ATOM 705 C CA . GLN A 1 89 ? 8.026 7.124 1.023 1.00 96.69 89 GLN A CA 1
ATOM 706 C C . GLN A 1 89 ? 6.676 7.782 1.348 1.00 96.69 89 GLN A C 1
ATOM 708 O O . GLN A 1 89 ? 6.640 8.786 2.058 1.00 96.69 89 GLN A O 1
ATOM 713 N N . VAL A 1 90 ? 5.563 7.223 0.860 1.00 97.50 90 VAL A N 1
ATOM 714 C CA . VAL A 1 90 ? 4.230 7.832 1.028 1.00 97.50 90 VAL A CA 1
ATOM 715 C C . VAL A 1 90 ? 3.836 7.908 2.499 1.00 97.50 90 VAL A C 1
ATOM 717 O O . VAL A 1 90 ? 3.304 8.931 2.925 1.00 97.50 90 VAL A O 1
ATOM 720 N N . VAL A 1 91 ? 4.133 6.872 3.291 1.00 96.38 91 VAL A N 1
ATOM 721 C CA . VAL A 1 91 ? 3.873 6.897 4.736 1.00 96.38 91 VAL A CA 1
ATOM 722 C C . VAL A 1 91 ? 4.697 7.994 5.405 1.00 96.38 91 VAL A C 1
ATOM 724 O O . VAL A 1 91 ? 4.119 8.839 6.084 1.00 96.38 91 VAL A O 1
ATOM 727 N N . LYS A 1 92 ? 6.012 8.065 5.156 1.00 95.88 92 LYS A N 1
ATOM 728 C CA . LYS A 1 92 ? 6.878 9.116 5.719 1.00 95.88 92 LYS A CA 1
ATOM 729 C C . LYS A 1 92 ? 6.397 10.532 5.374 1.00 95.88 92 LYS A C 1
ATOM 731 O O . LYS A 1 92 ? 6.483 11.418 6.214 1.00 95.88 92 LYS A O 1
ATOM 736 N N . GLU A 1 93 ? 5.878 10.744 4.166 1.00 96.75 93 GLU A N 1
ATOM 737 C CA . GLU A 1 93 ? 5.368 12.045 3.717 1.00 96.75 93 GLU A CA 1
ATOM 738 C C . GLU A 1 93 ? 3.966 12.399 4.251 1.00 96.75 93 GLU A C 1
ATOM 740 O O . GLU A 1 93 ? 3.635 13.582 4.320 1.00 96.75 93 GLU A O 1
ATOM 745 N N . ARG A 1 94 ? 3.101 11.411 4.542 1.00 96.25 94 ARG A N 1
ATOM 746 C CA . ARG A 1 94 ? 1.639 11.639 4.648 1.00 96.25 94 ARG A CA 1
ATOM 747 C C . ARG A 1 94 ? 0.941 11.024 5.861 1.00 96.25 94 ARG A C 1
ATOM 749 O O . ARG A 1 94 ? -0.247 11.290 6.051 1.00 96.25 94 ARG A O 1
ATOM 756 N N . HIS A 1 95 ? 1.651 10.267 6.702 1.00 94.44 95 HIS A N 1
ATOM 757 C CA . HIS A 1 95 ? 1.079 9.526 7.839 1.00 94.44 95 HIS A CA 1
ATOM 758 C C . HIS A 1 95 ? 0.169 10.362 8.760 1.00 94.44 95 HIS A C 1
ATOM 760 O O . HIS A 1 95 ? -0.843 9.861 9.253 1.00 94.44 95 HIS A O 1
ATOM 766 N N . ALA A 1 96 ? 0.512 11.636 8.977 1.00 92.12 96 ALA A N 1
ATOM 767 C CA . ALA A 1 96 ? -0.190 12.519 9.903 1.00 92.12 96 ALA A CA 1
ATOM 768 C C . ALA A 1 96 ? -1.478 13.151 9.338 1.00 92.12 96 ALA A C 1
ATOM 770 O O . ALA A 1 96 ? -2.338 13.556 10.120 1.00 92.12 96 ALA A O 1
ATOM 771 N N . THR A 1 97 ? -1.616 13.265 8.012 1.00 94.56 97 THR A N 1
ATOM 772 C CA . THR A 1 97 ? -2.628 14.129 7.365 1.00 94.56 97 THR A CA 1
ATOM 773 C C . THR A 1 97 ? -3.549 13.414 6.384 1.00 94.56 97 THR A C 1
ATOM 775 O O . THR A 1 97 ? -4.586 13.960 6.026 1.00 94.56 97 THR A O 1
ATOM 778 N N . THR A 1 98 ? -3.182 12.220 5.923 1.00 96.69 98 THR A N 1
ATOM 779 C CA . THR A 1 98 ? -3.906 11.492 4.871 1.00 96.69 98 THR A CA 1
ATOM 780 C C . THR A 1 98 ? -4.456 10.183 5.430 1.00 96.69 98 THR A C 1
ATOM 782 O O . THR A 1 98 ? -3.772 9.524 6.210 1.00 96.69 98 THR A O 1
ATOM 785 N N . ASP A 1 99 ? -5.669 9.793 5.036 1.00 97.00 99 ASP A N 1
ATOM 786 C CA . ASP A 1 99 ? -6.193 8.457 5.338 1.00 97.00 99 ASP A CA 1
ATOM 787 C C . ASP A 1 99 ? -5.294 7.366 4.717 1.00 97.00 99 ASP A C 1
ATOM 789 O O . ASP A 1 99 ? -4.699 7.538 3.648 1.00 97.00 99 ASP A O 1
ATOM 793 N N . PHE A 1 100 ? -5.181 6.221 5.381 1.00 97.06 100 PHE A N 1
ATOM 794 C CA . PHE A 1 100 ? -4.280 5.161 4.968 1.00 97.06 100 PHE A CA 1
ATOM 795 C C . PHE A 1 100 ? -4.713 4.433 3.687 1.00 97.06 100 PHE A C 1
ATOM 797 O O . PHE A 1 100 ? -3.851 4.057 2.891 1.00 97.06 100 PHE A O 1
ATOM 804 N N . LEU A 1 101 ? -6.012 4.289 3.408 1.00 96.06 101 LEU A N 1
ATOM 805 C CA . LEU A 1 101 ? -6.485 3.723 2.138 1.00 96.06 101 LEU A CA 1
ATOM 806 C C . LEU A 1 101 ? -6.219 4.697 0.972 1.00 96.06 101 LEU A C 1
ATOM 808 O O . LEU A 1 101 ? -5.774 4.294 -0.112 1.00 96.06 101 LEU A O 1
ATOM 812 N N . LYS A 1 102 ? -6.366 6.004 1.221 1.00 97.19 102 LYS A N 1
ATOM 813 C CA . LYS A 1 102 ? -5.920 7.069 0.310 1.00 97.19 102 LYS A CA 1
ATOM 814 C C . LYS A 1 102 ? -4.403 7.023 0.090 1.00 97.19 102 LYS A C 1
ATOM 816 O O . LYS A 1 102 ? -3.965 7.113 -1.058 1.00 97.19 102 LYS A O 1
ATOM 821 N N . MET A 1 103 ? -3.597 6.801 1.135 1.00 98.06 103 MET A N 1
ATOM 822 C CA . MET A 1 103 ? -2.153 6.567 0.994 1.00 98.06 103 MET A CA 1
ATOM 823 C C . MET A 1 103 ? -1.863 5.345 0.116 1.00 98.06 103 MET A C 1
ATOM 825 O O . MET A 1 103 ? -1.040 5.456 -0.789 1.00 98.06 103 MET A O 1
ATOM 829 N N . MET A 1 104 ? -2.558 4.214 0.293 1.00 97.88 104 MET A N 1
ATOM 830 C CA . MET A 1 104 ? -2.350 3.031 -0.561 1.00 97.88 104 MET A CA 1
ATOM 831 C C . MET A 1 104 ? -2.672 3.315 -2.035 1.00 97.88 104 MET A C 1
ATOM 833 O O . MET A 1 104 ? -1.970 2.834 -2.922 1.00 97.88 104 MET A O 1
ATOM 837 N N . THR A 1 105 ? -3.656 4.174 -2.313 1.00 96.94 105 THR A N 1
ATOM 838 C CA . THR A 1 105 ? -3.958 4.639 -3.679 1.00 96.94 105 THR A CA 1
ATOM 839 C C . THR A 1 105 ? -2.804 5.463 -4.273 1.00 96.94 105 THR A C 1
ATOM 841 O O . THR A 1 105 ? -2.480 5.324 -5.454 1.00 96.94 105 THR A O 1
ATOM 844 N N . ILE A 1 106 ? -2.139 6.296 -3.462 1.00 97.69 106 ILE A N 1
ATOM 845 C CA . ILE A 1 106 ? -0.941 7.054 -3.870 1.00 97.69 106 ILE A CA 1
ATOM 846 C C . ILE A 1 106 ? 0.244 6.103 -4.100 1.00 97.69 106 ILE A C 1
ATOM 848 O O . ILE A 1 106 ? 0.928 6.238 -5.113 1.00 97.69 106 ILE A O 1
ATOM 852 N N . VAL A 1 107 ? 0.453 5.110 -3.226 1.00 97.56 107 VAL A N 1
ATOM 853 C CA . VAL A 1 107 ? 1.475 4.060 -3.403 1.00 97.56 107 VAL A CA 1
ATOM 854 C C . VAL A 1 107 ? 1.254 3.318 -4.719 1.00 97.56 107 VAL A C 1
ATOM 856 O O . VAL A 1 107 ? 2.180 3.227 -5.521 1.00 97.56 107 VAL A O 1
ATOM 859 N N . ALA A 1 108 ? 0.031 2.855 -4.995 1.00 95.38 108 ALA A N 1
ATOM 860 C CA . ALA A 1 108 ? -0.286 2.160 -6.239 1.00 95.38 108 ALA A CA 1
ATOM 861 C C . ALA A 1 108 ? -0.039 3.032 -7.480 1.00 95.38 108 ALA A C 1
ATOM 863 O O . ALA A 1 108 ? 0.531 2.553 -8.459 1.00 95.38 108 ALA A O 1
ATOM 864 N N . ARG A 1 109 ? -0.382 4.329 -7.422 1.00 94.88 109 ARG A N 1
ATOM 865 C CA . ARG A 1 109 ? -0.073 5.284 -8.497 1.00 94.88 109 ARG A CA 1
ATOM 866 C C . ARG A 1 109 ? 1.433 5.450 -8.711 1.00 94.88 109 ARG A C 1
ATOM 868 O O . ARG A 1 109 ? 1.853 5.442 -9.862 1.00 94.88 109 ARG A O 1
ATOM 875 N N . LYS A 1 110 ? 2.229 5.590 -7.644 1.00 96.25 110 LYS A N 1
ATOM 876 C CA . LYS A 1 110 ? 3.694 5.696 -7.751 1.00 96.25 110 LYS A CA 1
ATOM 877 C C . LYS A 1 110 ? 4.294 4.427 -8.351 1.00 96.25 110 LYS A C 1
ATOM 879 O O . LYS A 1 110 ? 5.033 4.523 -9.316 1.00 96.25 110 LYS A O 1
ATOM 884 N N . VAL A 1 111 ? 3.921 3.245 -7.854 1.00 92.56 111 VAL A N 1
ATOM 885 C CA . VAL A 1 111 ? 4.422 1.957 -8.376 1.00 92.56 111 VAL A CA 1
ATOM 886 C C . VAL A 1 111 ? 4.093 1.773 -9.865 1.00 92.56 111 VAL A C 1
ATOM 888 O O . VAL A 1 111 ? 4.947 1.311 -10.613 1.00 92.56 111 VAL A O 1
ATOM 891 N N . ALA A 1 112 ? 2.899 2.179 -10.311 1.00 90.25 112 ALA A N 1
ATOM 892 C CA . ALA A 1 112 ? 2.477 2.023 -11.705 1.00 90.25 112 ALA A CA 1
ATOM 893 C C . ALA A 1 112 ? 3.087 3.046 -12.686 1.00 90.25 112 ALA A C 1
ATOM 895 O O . ALA A 1 112 ? 3.196 2.747 -13.876 1.00 90.25 112 ALA A O 1
ATOM 896 N N . LEU A 1 113 ? 3.441 4.251 -12.222 1.00 90.06 113 LEU A N 1
ATOM 897 C CA . LEU A 1 1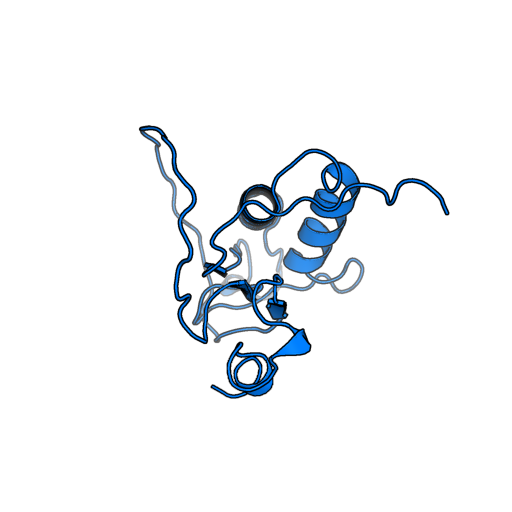13 ? 3.918 5.344 -13.083 1.00 90.06 113 LEU A CA 1
ATOM 898 C C . LEU A 1 113 ? 5.425 5.594 -12.973 1.00 90.06 113 LEU A C 1
ATOM 900 O O . LEU A 1 113 ? 6.074 5.767 -13.999 1.00 90.06 113 LEU A O 1
ATOM 904 N N . ASP A 1 114 ? 5.969 5.595 -11.756 1.00 91.62 114 ASP A N 1
ATOM 905 C CA . ASP A 1 114 ? 7.350 6.004 -11.470 1.00 91.62 114 ASP A CA 1
ATOM 906 C C . ASP A 1 114 ? 8.361 4.861 -11.703 1.00 91.62 114 ASP A C 1
ATOM 908 O O . ASP A 1 114 ? 9.566 5.103 -11.711 1.00 91.62 114 ASP A O 1
ATOM 912 N N . PHE A 1 115 ? 7.891 3.617 -11.871 1.00 88.31 115 PHE A N 1
ATOM 913 C CA . PHE A 1 115 ? 8.736 2.429 -12.016 1.00 88.31 115 PHE A CA 1
ATOM 914 C C . PHE A 1 115 ? 8.446 1.654 -13.304 1.00 88.31 115 PHE A C 1
ATOM 916 O O . PHE A 1 115 ? 7.309 1.556 -13.771 1.00 88.31 115 PHE A O 1
ATOM 923 N N . GLU A 1 116 ? 9.500 1.076 -13.870 1.00 90.06 116 GLU A N 1
ATOM 924 C CA . GLU A 1 116 ? 9.483 0.248 -15.072 1.00 90.06 116 GLU A CA 1
ATOM 925 C C . GLU A 1 116 ? 10.707 -0.671 -15.053 1.00 90.06 116 GLU A C 1
ATOM 927 O O . GLU A 1 116 ? 11.751 -0.301 -14.506 1.00 90.06 116 GLU A O 1
ATOM 932 N N . SER A 1 117 ? 10.598 -1.883 -15.598 1.00 87.69 117 SER A N 1
ATOM 933 C CA . SER A 1 117 ? 11.735 -2.801 -15.626 1.00 87.69 117 SER A CA 1
ATOM 934 C C . SER A 1 117 ? 12.670 -2.462 -16.784 1.00 87.69 117 SER A C 1
ATOM 936 O O . SER A 1 117 ? 12.276 -2.444 -17.949 1.00 87.69 117 SER A O 1
ATOM 938 N N . PHE A 1 118 ? 13.947 -2.256 -16.475 1.00 85.75 118 PHE A N 1
ATOM 939 C CA . PHE A 1 118 ? 14.994 -2.254 -17.486 1.00 85.75 118 PHE A CA 1
ATOM 940 C C . PHE A 1 118 ? 15.618 -3.649 -17.560 1.00 85.75 118 PHE A C 1
ATOM 942 O O . PHE A 1 118 ? 16.038 -4.207 -16.543 1.00 85.75 118 PHE A O 1
ATOM 949 N N . ASN A 1 119 ? 15.666 -4.219 -18.762 1.00 86.12 119 ASN A N 1
ATOM 950 C CA . ASN A 1 119 ? 16.416 -5.436 -19.042 1.00 86.12 119 ASN A CA 1
ATOM 951 C C . ASN A 1 119 ? 16.967 -5.382 -20.470 1.00 86.12 119 ASN A C 1
ATOM 953 O O . ASN A 1 119 ? 16.216 -5.165 -21.413 1.00 86.12 119 ASN A O 1
ATOM 957 N N . ASP A 1 120 ? 18.271 -5.542 -20.622 1.00 87.38 120 ASP A N 1
ATOM 958 C CA . ASP A 1 120 ? 19.005 -5.513 -21.890 1.00 87.38 120 ASP A CA 1
ATOM 959 C C . ASP A 1 120 ? 19.232 -6.914 -22.486 1.00 87.38 120 ASP A C 1
ATOM 961 O O . ASP A 1 120 ? 19.462 -7.043 -23.686 1.00 87.38 120 ASP A O 1
ATOM 965 N N . LEU A 1 121 ? 19.117 -7.964 -21.666 1.00 86.25 121 LEU A N 1
ATOM 966 C CA . LEU A 1 121 ? 19.321 -9.365 -22.058 1.00 86.25 121 LEU A CA 1
ATOM 967 C C . LEU A 1 121 ? 18.026 -10.077 -22.488 1.00 86.25 121 LEU A C 1
ATOM 969 O O . LEU A 1 121 ? 18.054 -10.946 -23.356 1.00 86.25 121 LEU A O 1
ATOM 973 N N . TYR A 1 122 ? 16.899 -9.725 -21.868 1.00 83.75 122 TYR A N 1
ATOM 974 C CA . TYR A 1 122 ? 15.600 -10.386 -22.016 1.00 83.75 122 TYR A CA 1
ATOM 975 C C . TYR A 1 122 ? 14.540 -9.353 -22.400 1.00 83.75 122 TYR A C 1
ATOM 977 O O . TYR A 1 122 ? 13.985 -8.665 -21.539 1.00 83.75 122 TYR A O 1
ATOM 985 N N . ALA A 1 123 ? 14.264 -9.233 -23.701 1.00 85.19 123 ALA A N 1
ATOM 986 C CA . ALA A 1 123 ? 13.337 -8.238 -24.243 1.00 85.19 123 ALA A CA 1
ATOM 987 C C . ALA A 1 123 ? 11.918 -8.367 -23.659 1.00 85.19 123 ALA A C 1
ATOM 989 O O . ALA A 1 123 ? 11.253 -7.362 -23.424 1.00 85.19 123 ALA A O 1
ATOM 990 N N . GLU A 1 124 ? 11.473 -9.584 -23.337 1.00 83.19 124 GLU A N 1
ATOM 991 C CA . GLU A 1 124 ? 10.183 -9.835 -22.691 1.00 83.19 124 GLU A CA 1
ATOM 992 C C . GLU A 1 124 ? 10.121 -9.314 -21.246 1.00 83.19 124 GLU A C 1
ATOM 994 O O . GLU A 1 124 ? 9.038 -9.064 -20.723 1.00 83.19 124 GLU A O 1
ATOM 999 N N . ARG A 1 125 ? 11.277 -9.111 -20.601 1.00 82.81 125 ARG A N 1
ATOM 1000 C CA . ARG A 1 125 ? 11.410 -8.543 -19.248 1.00 82.81 125 ARG A CA 1
ATOM 1001 C C . ARG A 1 125 ? 11.715 -7.047 -19.250 1.00 82.81 125 ARG A C 1
ATOM 1003 O O . ARG A 1 125 ? 11.825 -6.467 -18.169 1.00 82.81 125 ARG A O 1
ATOM 1010 N N . HIS A 1 126 ? 11.857 -6.426 -20.416 1.00 85.94 126 HIS A N 1
ATOM 1011 C CA . HIS A 1 126 ? 12.013 -4.982 -20.573 1.00 85.94 126 HIS A CA 1
ATOM 1012 C C . HIS A 1 126 ? 10.642 -4.287 -20.578 1.00 85.94 126 HIS A C 1
ATO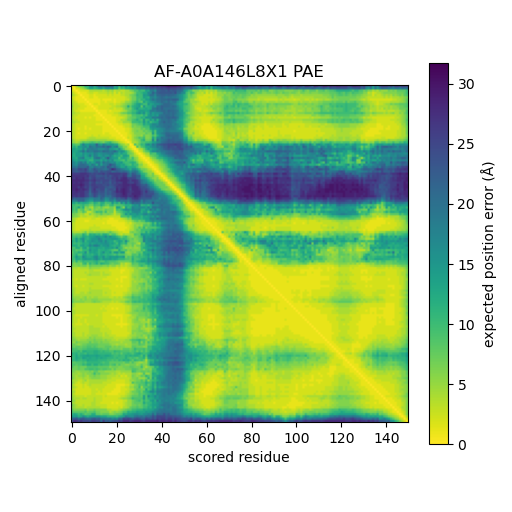M 1014 O O . HIS A 1 126 ? 9.657 -4.867 -21.033 1.00 85.94 126 HIS A O 1
ATOM 1020 N N . GLY A 1 127 ? 10.562 -3.048 -20.088 1.00 85.25 127 GLY A N 1
ATOM 1021 C CA . GLY A 1 127 ? 9.364 -2.204 -20.182 1.00 85.25 127 GLY A CA 1
ATOM 1022 C C . GLY A 1 127 ? 8.171 -2.664 -19.332 1.00 85.25 127 GLY A C 1
ATOM 1023 O O . GLY A 1 127 ? 7.057 -2.189 -19.535 1.00 85.25 127 GLY A O 1
ATOM 1024 N N . GLN A 1 128 ? 8.363 -3.606 -18.403 1.00 86.50 128 GLN A N 1
ATOM 1025 C CA . GLN A 1 128 ? 7.267 -4.194 -17.633 1.00 86.50 128 GLN A CA 1
ATOM 1026 C C . GLN A 1 128 ? 6.885 -3.312 -16.446 1.00 86.50 128 GLN A C 1
ATOM 1028 O O . GLN A 1 128 ? 7.730 -2.688 -15.795 1.00 86.50 128 GLN A O 1
ATOM 1033 N N . LYS A 1 129 ? 5.588 -3.291 -16.149 1.00 88.94 129 LYS A N 1
ATOM 1034 C CA . LYS A 1 129 ? 4.979 -2.481 -15.094 1.00 88.94 129 LYS A CA 1
ATOM 1035 C C . LYS A 1 129 ? 4.616 -3.341 -13.881 1.00 88.94 129 LYS A C 1
ATOM 1037 O O . LYS A 1 129 ? 4.768 -4.563 -13.867 1.00 88.94 129 LYS A O 1
ATOM 1042 N N . GLN A 1 130 ? 4.157 -2.674 -12.827 1.00 87.25 130 GLN A N 1
ATOM 1043 C CA . GLN A 1 130 ? 3.643 -3.300 -11.615 1.00 87.25 130 GLN A CA 1
ATOM 1044 C C . GLN A 1 130 ? 2.498 -2.456 -11.057 1.00 87.25 130 GLN A C 1
ATOM 1046 O O . GLN A 1 130 ? 2.561 -1.229 -11.072 1.00 87.25 130 GLN A O 1
ATOM 1051 N N . VAL A 1 131 ? 1.485 -3.104 -10.484 1.00 88.56 131 VAL A N 1
ATOM 1052 C CA . VAL A 1 131 ? 0.489 -2.437 -9.639 1.00 88.56 131 VAL A CA 1
ATOM 1053 C C . VAL A 1 131 ? 0.212 -3.286 -8.387 1.00 88.56 131 VAL A C 1
ATOM 1055 O O . VAL A 1 131 ? 0.040 -4.503 -8.509 1.00 88.56 131 VAL A O 1
ATOM 1058 N N . PRO A 1 132 ? 0.204 -2.695 -7.177 1.00 90.56 132 PRO A N 1
ATOM 1059 C CA . PRO A 1 132 ? -0.238 -3.369 -5.959 1.00 90.56 132 PRO A CA 1
ATOM 1060 C C . PRO A 1 132 ? -1.743 -3.657 -5.987 1.00 90.56 132 PRO A C 1
ATOM 1062 O O . PRO A 1 132 ? -2.523 -2.839 -6.473 1.00 90.56 132 PRO A O 1
ATOM 1065 N N . ASN A 1 133 ? -2.157 -4.775 -5.391 1.00 90.56 133 ASN A N 1
ATOM 1066 C CA . ASN A 1 133 ? -3.569 -5.091 -5.171 1.00 90.56 133 ASN A CA 1
ATOM 1067 C C . ASN A 1 133 ? -3.956 -4.770 -3.719 1.00 90.56 133 ASN A C 1
ATOM 1069 O O . ASN A 1 133 ? -3.284 -5.21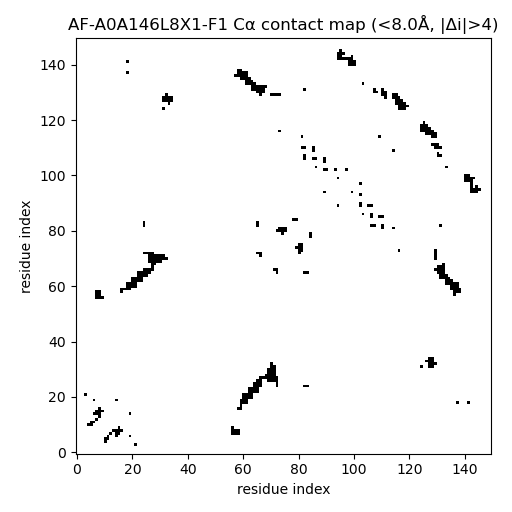7 -2.788 1.00 90.56 133 ASN A O 1
ATOM 1073 N N . ILE A 1 134 ? -5.028 -3.998 -3.534 1.00 93.81 134 ILE A N 1
ATOM 1074 C CA . ILE A 1 134 ? -5.476 -3.456 -2.247 1.00 93.81 134 ILE A CA 1
ATOM 1075 C C . ILE A 1 134 ? -6.856 -4.038 -1.934 1.00 93.81 134 ILE A C 1
ATOM 1077 O O . ILE A 1 134 ? -7.830 -3.735 -2.618 1.00 93.81 134 ILE A O 1
ATOM 1081 N N . ILE A 1 135 ? -6.943 -4.847 -0.880 1.00 93.00 135 ILE A N 1
ATOM 1082 C CA . ILE A 1 135 ? -8.178 -5.480 -0.408 1.00 93.00 135 ILE A CA 1
ATOM 1083 C C . ILE A 1 135 ? -8.513 -4.872 0.956 1.00 93.00 135 ILE A C 1
ATOM 1085 O O . ILE A 1 135 ? -7.725 -4.993 1.894 1.00 93.00 135 ILE A O 1
ATOM 1089 N N . SER A 1 136 ? -9.665 -4.211 1.073 1.00 94.00 136 SER A N 1
ATOM 1090 C CA . SER A 1 136 ? -10.078 -3.511 2.296 1.00 94.00 136 SER A CA 1
ATOM 1091 C C . SER A 1 136 ? -11.435 -3.997 2.799 1.00 94.00 136 SER A C 1
ATOM 1093 O O . SER A 1 136 ? -12.394 -4.080 2.035 1.00 94.00 136 SER A O 1
ATOM 1095 N N . THR A 1 137 ? -11.510 -4.249 4.104 1.00 92.38 137 THR A N 1
ATOM 1096 C CA . THR A 1 137 ? -12.740 -4.347 4.905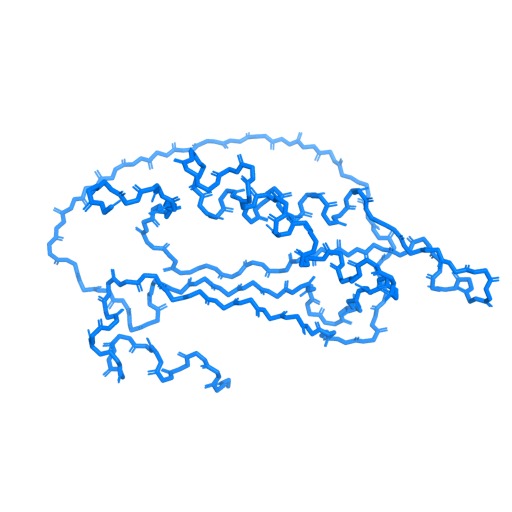 1.00 92.38 137 THR A CA 1
ATOM 1097 C C . THR A 1 137 ? -12.717 -3.350 6.074 1.00 92.38 137 THR A C 1
ATOM 1099 O O . THR A 1 137 ? -13.430 -3.522 7.067 1.00 92.38 137 THR A O 1
ATOM 1102 N N . LEU A 1 138 ? -11.886 -2.301 5.974 1.00 92.06 138 LEU A N 1
ATOM 1103 C CA . LEU A 1 138 ? -11.910 -1.163 6.892 1.00 92.06 138 LEU A CA 1
ATOM 1104 C C . LEU A 1 138 ? -13.275 -0.468 6.817 1.00 92.06 138 LEU A C 1
ATOM 1106 O O . LEU A 1 138 ? -13.756 -0.154 5.731 1.00 92.06 138 LEU A O 1
ATOM 1110 N N . ILE A 1 139 ? -13.868 -0.204 7.980 1.00 91.31 139 ILE A N 1
ATOM 1111 C CA . ILE A 1 139 ? -15.177 0.458 8.125 1.00 91.31 139 ILE A CA 1
ATOM 1112 C C . ILE A 1 139 ? -15.068 1.900 8.654 1.00 91.31 139 ILE A C 1
ATOM 1114 O O . ILE A 1 139 ? -16.072 2.503 9.028 1.00 91.31 139 ILE A O 1
ATOM 1118 N N . ARG A 1 140 ? -13.843 2.430 8.758 1.00 91.00 140 ARG A N 1
ATOM 1119 C CA . ARG A 1 140 ? -13.501 3.775 9.250 1.00 91.00 140 ARG A CA 1
ATOM 1120 C C . ARG A 1 140 ? -12.191 4.225 8.601 1.00 91.00 140 ARG A C 1
ATOM 1122 O O . ARG A 1 140 ? -11.336 3.376 8.337 1.00 91.00 140 ARG A O 1
ATOM 1129 N N . ASP A 1 141 ? -12.010 5.533 8.438 1.00 94.75 141 ASP A N 1
ATOM 1130 C CA . ASP A 1 141 ? -10.716 6.128 8.088 1.00 94.75 141 ASP A CA 1
ATOM 1131 C C . ASP A 1 141 ? -9.617 5.743 9.089 1.00 94.75 141 ASP A C 1
ATOM 1133 O O . ASP A 1 141 ? -9.853 5.617 10.298 1.00 94.75 141 ASP A O 1
ATOM 1137 N N . LEU A 1 142 ? -8.381 5.653 8.598 1.00 94.88 142 LEU A N 1
ATOM 1138 C CA . LEU A 1 142 ? -7.205 5.346 9.403 1.00 94.88 142 LEU A CA 1
ATOM 1139 C C . LEU A 1 142 ? -6.118 6.414 9.236 1.00 94.88 142 LEU A C 1
ATOM 1141 O O . LEU A 1 142 ? -5.533 6.556 8.167 1.00 94.88 142 LEU A O 1
ATOM 1145 N N . TYR A 1 143 ? -5.776 7.102 10.328 1.00 94.38 143 TYR A N 1
ATOM 1146 C CA . TYR A 1 143 ? -4.705 8.103 10.371 1.00 94.38 143 TYR A CA 1
ATOM 1147 C C . TYR A 1 143 ? -3.605 7.703 11.361 1.00 94.38 143 TYR A C 1
ATOM 1149 O O . TYR A 1 143 ? -3.889 7.331 12.499 1.00 94.38 143 TYR A O 1
ATOM 1157 N N . PHE A 1 144 ? -2.341 7.874 10.970 1.00 93.00 144 PHE A N 1
ATOM 1158 C CA . PHE A 1 144 ? -1.165 7.610 11.807 1.00 93.00 144 PHE A CA 1
ATOM 1159 C C . PHE A 1 144 ? -0.597 8.922 12.367 1.00 93.00 144 PHE A C 1
ATOM 1161 O O . PHE A 1 144 ? 0.527 9.339 12.070 1.00 93.00 144 PHE A O 1
ATOM 1168 N N . ARG A 1 145 ? -1.416 9.611 13.169 1.00 90.19 145 ARG A N 1
ATOM 1169 C CA . ARG A 1 145 ? -1.048 10.885 13.810 1.00 90.19 145 ARG A CA 1
ATOM 1170 C C . ARG A 1 145 ? 0.005 10.667 14.911 1.00 90.19 145 ARG A C 1
ATOM 1172 O O . ARG A 1 145 ? -0.032 9.625 15.567 1.00 90.19 145 ARG A O 1
ATOM 1179 N N . PRO A 1 146 ? 0.913 11.633 15.152 1.00 87.75 146 PRO A N 1
ATOM 1180 C CA . PRO A 1 146 ? 1.811 11.592 16.304 1.00 87.75 146 PRO A CA 1
ATOM 1181 C C . PRO A 1 146 ? 1.035 11.412 17.613 1.00 87.75 146 PRO A C 1
ATOM 1183 O O . PRO A 1 146 ? -0.019 12.021 17.808 1.00 87.75 146 PRO A O 1
ATOM 1186 N N . LYS A 1 147 ? 1.563 10.586 18.521 1.00 85.81 147 LYS A N 1
ATOM 1187 C CA . LYS A 1 147 ? 0.987 10.421 19.856 1.00 85.81 147 LYS A CA 1
ATOM 1188 C C . LYS A 1 147 ? 1.233 11.700 20.659 1.00 85.81 147 LYS A C 1
ATOM 1190 O O . LYS A 1 147 ? 2.373 12.121 20.815 1.00 85.81 147 LYS A O 1
ATOM 1195 N N . ILE A 1 148 ? 0.167 12.310 21.169 1.00 82.69 148 ILE A N 1
ATOM 1196 C CA . ILE A 1 148 ? 0.270 13.480 22.045 1.00 82.69 148 ILE A CA 1
ATOM 1197 C C . ILE A 1 148 ? 0.697 12.994 23.439 1.00 82.69 148 ILE A C 1
ATOM 1199 O O . ILE A 1 148 ? 0.016 12.151 24.020 1.00 82.69 148 ILE A O 1
ATOM 1203 N N . GLY A 1 149 ? 1.801 13.530 23.972 1.00 68.81 149 GLY A N 1
ATOM 1204 C CA . GLY A 1 149 ? 2.217 13.320 25.367 1.00 68.81 149 GLY A CA 1
ATOM 1205 C C . GLY A 1 149 ? 3.044 12.058 25.646 1.00 68.81 149 GLY A C 1
ATOM 1206 O O . GLY A 1 149 ? 2.667 11.258 26.502 1.00 68.81 149 GLY A O 1
ATOM 1207 N N . THR A 1 150 ? 4.173 11.894 24.952 1.00 51.06 150 THR A N 1
ATOM 1208 C CA . THR A 1 150 ? 5.315 11.053 25.373 1.00 51.06 150 THR A CA 1
ATOM 1209 C C . THR A 1 150 ? 6.606 11.800 25.111 1.00 51.06 150 THR A C 1
ATOM 1211 O O . THR A 1 150 ? 6.716 12.276 23.959 1.00 51.06 150 THR A O 1
#

InterPro domains:
  IPR001309 Peptidase C14, p20 domain [PS50208] (1-31)
  IPR002138 Peptidase C14, caspase non-catalytic subunit p10 [PS50207] (51-146)
  IPR011600 Peptidase C14, caspase domain [PF00656] (3-143)
  IPR015917 Peptidase C14A, caspase catalytic domain [PR00376] (12-30)
  IPR015917 Peptidase C14A, caspase catalytic domain [PR00376] (73-84)
  IPR015917 Peptidase C14A, caspase catalytic domain [PR00376] (136-145)
  IPR015917 Peptidase C14A, caspase catalytic domain [SM00115] (1-146)
  IPR029030 Caspase-like domain superfamily [SSF52129] (2-146)
  IPR033139 Peptidase family C14A, cysteine active site [PS01122] (18-29)
  IPR052039 Caspase-related proteases and regulators [PTHR22576] (13-148)

pLDDT: mean 77.72, std 20.2, range [26.17, 98.06]

Organism: Lygus hesperus (NCBI:txid30085)

Sequence (150 aa):
EYLWHPFASDHCTTLAGKPKIFFIQACRGTKLDGGTRLVRHHASETDSSSNSYKIPSMADFLIVHSTTEGFYSWRNPETGTWFIQALCQVVKERHATTDFLKMMTIVARKVALDFESFNDLYAERHGQKQVPNIISTLIRDLYFRPKIGT